Protein AF-W4GN41-F1 (afdb_monomer)

Organism: Aphanomyces astaci (NCBI:txid112090)

Solvent-accessible surface area (backbone atoms only — not comparable to full-atom values): 7242 Å² total; per-residue (Å²): 138,85,90,77,94,86,84,90,82,81,86,87,82,82,74,88,74,72,79,76,67,73,68,58,66,61,54,50,51,52,50,52,52,52,52,52,51,43,51,53,50,32,53,50,26,53,51,47,25,53,50,30,49,51,50,40,55,54,49,52,55,51,40,78,74,45,94,57,71,70,45,47,58,52,50,48,56,37,47,53,51,23,53,48,28,36,52,53,24,41,54,43,25,52,73,75,32,71,77,54,21,56,60,40,48,58,52,42,51,53,51,51,53,52,49,52,52,53,55,50,56,46,59,76,72,104

Foldseek 3Di:
DDDDDDDPPPPPPPDPPPPPDPPVVVVVVVLVVVLVVLVVQLVVLVVQLVVLLVVLVVLLVVLVVDQDPVSLVVSVVSLVSNLVSLVSNLVSLVVNHDVSNVVSVVVSVVSVVVSVVSNVSSVVSD

Sequence (126 aa):
MAHSHDDMSKLHESKAAILAAPDTSSAQAQLAQHDDEIKARAKAYFALSQQHASEAEAKLKECASHEGGKCVDNMRGVLDKWARSVNDFEMIANEYGASFHDQVSGYAKQQRESIAEMTRLIKEHK

Secondary structure (DSSP, 8-state):
------SSSSSS-S---------HHHHHHHHHHHHHHHHHHHHHHHHHHHHHHHHHHHHHHHHHHS-STHHHHHHHHHHHHHHHHHHHHHHHHHHH-HHHHHHHHHHHHHHHHHHHHHHHHHHHT-

Radius of gyration: 30.57 Å; Cα contacts (8 Å, |Δi|>4): 73; chains: 1; bounding box: 70×16×99 Å

pLDDT: mean 75.03, std 17.81, range [35.69, 94.25]

Mean predicted aligned error: 13.05 Å

Nearest PDB structures (foldseek):
  3eab-assembly3_C  TM=6.439E-01  e=9.565E-01  Homo sapiens
  1szi-assembly1_A  TM=4.913E-01  e=5.404E+00  Mus musculus

Structure (mmCIF, N/CA/C/O backbone):
data_AF-W4GN41-F1
#
_entry.id   AF-W4GN41-F1
#
loop_
_atom_site.group_PDB
_atom_site.id
_atom_site.type_symbol
_atom_site.label_atom_id
_atom_site.label_alt_id
_atom_site.label_comp_id
_atom_site.label_asym_id
_atom_site.label_entity_id
_atom_site.label_seq_id
_atom_site.pdbx_PDB_ins_code
_atom_site.Cartn_x
_atom_site.Cartn_y
_atom_site.Cartn_z
_atom_site.occupancy
_atom_site.B_iso_or_equiv
_atom_site.auth_seq_id
_atom_site.auth_comp_id
_atom_site.auth_asym_id
_atom_site.auth_atom_id
_atom_site.pdbx_PDB_model_num
ATOM 1 N N . MET A 1 1 ? -50.061 6.449 78.370 1.00 38.97 1 MET A N 1
ATOM 2 C CA . MET A 1 1 ? -48.722 6.758 78.915 1.00 38.97 1 MET A CA 1
ATOM 3 C C . MET A 1 1 ? -47.698 6.345 77.873 1.00 38.97 1 MET A C 1
ATOM 5 O O . MET A 1 1 ? -47.914 5.343 77.208 1.00 38.97 1 MET A O 1
ATOM 9 N N . ALA A 1 2 ? -46.707 7.203 77.658 1.00 38.44 2 ALA A N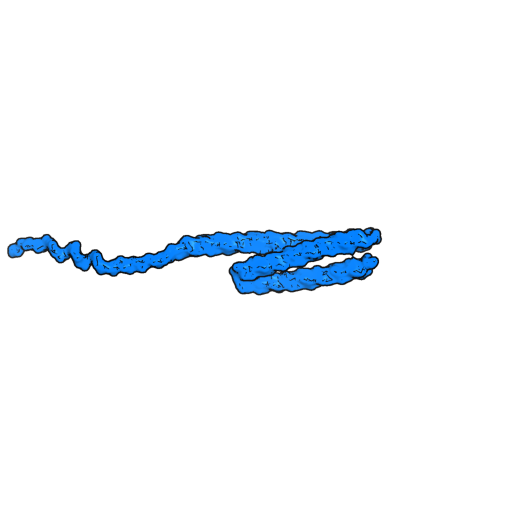 1
ATOM 10 C CA . ALA A 1 2 ? -45.754 7.197 76.554 1.00 38.44 2 ALA A CA 1
ATOM 11 C C . ALA A 1 2 ? -44.488 6.358 76.831 1.00 38.44 2 ALA A C 1
ATOM 13 O O . ALA A 1 2 ? -44.237 6.014 77.984 1.00 38.44 2 ALA A O 1
ATOM 14 N N . HIS A 1 3 ? -43.688 6.195 75.760 1.00 35.69 3 HIS A N 1
ATOM 15 C CA . HIS A 1 3 ? -42.277 5.752 75.661 1.00 35.69 3 HIS A CA 1
ATOM 16 C C . HIS A 1 3 ? -42.030 4.232 75.665 1.00 35.69 3 HIS A C 1
ATOM 18 O O . HIS A 1 3 ? -42.645 3.517 76.442 1.00 35.69 3 HIS A O 1
ATOM 24 N N . SER A 1 4 ? -41.190 3.633 74.808 1.00 40.62 4 SER A N 1
ATOM 25 C CA . SER A 1 4 ? -40.105 4.080 73.899 1.00 40.62 4 SER A CA 1
ATOM 26 C C . SER A 1 4 ? -39.993 3.038 72.759 1.00 40.62 4 SER A C 1
ATOM 28 O O . SER A 1 4 ? -40.197 1.860 73.025 1.00 40.62 4 SER A O 1
ATOM 30 N N . HIS A 1 5 ? -39.855 3.353 71.462 1.00 49.94 5 HIS A N 1
ATOM 31 C CA . HIS A 1 5 ? -38.658 3.871 70.767 1.00 49.94 5 HIS A CA 1
ATOM 32 C C . HIS A 1 5 ? -37.351 3.184 71.197 1.00 49.94 5 HIS A C 1
ATOM 34 O O . HIS A 1 5 ? -36.626 3.815 71.943 1.00 49.94 5 HIS A O 1
ATOM 40 N N . ASP A 1 6 ? -37.056 1.941 70.766 1.00 47.53 6 ASP A N 1
ATOM 41 C CA . ASP A 1 6 ? -35.648 1.465 70.655 1.00 47.53 6 ASP A CA 1
ATOM 42 C C . ASP A 1 6 ? -35.384 0.093 69.974 1.00 47.53 6 ASP A C 1
ATOM 44 O O . ASP A 1 6 ? -34.351 -0.518 70.211 1.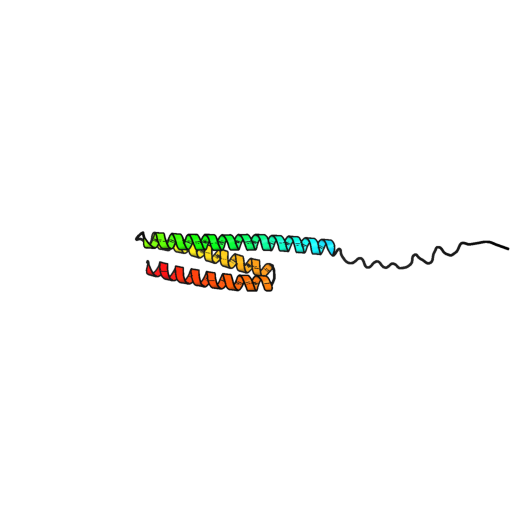00 47.53 6 ASP A O 1
ATOM 48 N N . ASP A 1 7 ? -36.238 -0.418 69.075 1.00 44.31 7 ASP A N 1
ATOM 49 C CA . ASP A 1 7 ? -35.904 -1.675 68.350 1.00 44.31 7 ASP A CA 1
ATOM 50 C C . ASP A 1 7 ? -36.172 -1.619 66.834 1.00 44.31 7 ASP A C 1
ATOM 52 O O . ASP A 1 7 ? -36.425 -2.613 66.161 1.00 44.31 7 ASP A O 1
ATOM 56 N N . MET A 1 8 ? -36.086 -0.410 66.271 1.00 41.78 8 MET A N 1
ATOM 57 C CA . MET A 1 8 ? -36.155 -0.126 64.828 1.00 41.78 8 MET A CA 1
ATOM 58 C C . MET A 1 8 ? -34.774 0.237 64.255 1.00 41.78 8 MET A C 1
ATOM 60 O O . MET A 1 8 ? -34.668 1.131 63.423 1.00 41.78 8 MET A O 1
ATOM 64 N N . SER A 1 9 ? -33.696 -0.418 64.711 1.00 49.47 9 SER A N 1
ATOM 65 C CA . SER A 1 9 ? -32.333 -0.064 64.260 1.00 49.47 9 SER A CA 1
ATOM 66 C C . SER A 1 9 ? -31.380 -1.231 63.975 1.00 49.47 9 SER A C 1
ATOM 68 O O . SER A 1 9 ? -30.193 -1.006 63.770 1.00 49.47 9 SER A O 1
ATOM 70 N N . LYS A 1 10 ? -31.852 -2.486 63.918 1.00 45.19 10 LYS A N 1
ATOM 71 C CA . LYS A 1 10 ? -30.977 -3.636 63.578 1.00 45.19 10 LYS A CA 1
ATOM 72 C C . LYS A 1 10 ? -31.479 -4.547 62.459 1.00 45.19 10 LYS A C 1
ATOM 74 O O . LYS A 1 10 ? -30.874 -5.581 62.198 1.00 45.19 10 LYS A O 1
ATOM 79 N N . LEU A 1 11 ? -32.534 -4.150 61.747 1.00 40.62 11 LEU A N 1
ATOM 80 C CA . LEU A 1 11 ? -33.107 -4.949 60.657 1.00 40.62 11 LEU A CA 1
ATOM 81 C C . LEU A 1 11 ? -33.061 -4.255 59.286 1.00 40.62 11 LEU A C 1
ATOM 83 O O . LEU A 1 11 ? -33.870 -4.554 58.415 1.00 40.62 11 LEU A O 1
ATOM 87 N N . HIS A 1 12 ? -32.118 -3.330 59.087 1.00 37.44 12 HIS A N 1
ATOM 88 C CA . HIS A 1 12 ? -31.886 -2.671 57.792 1.00 37.44 12 HIS A CA 1
ATOM 89 C C . HIS A 1 12 ? -30.437 -2.792 57.298 1.00 37.44 12 HIS A C 1
ATOM 91 O O . HIS A 1 12 ? -30.014 -2.065 56.406 1.00 37.44 12 HIS A O 1
ATOM 97 N N . GLU A 1 13 ? -29.679 -3.736 57.859 1.00 42.66 13 GLU A N 1
ATOM 98 C CA . GLU A 1 13 ? -28.269 -3.963 57.514 1.00 42.66 13 GLU A CA 1
ATOM 99 C C . GLU A 1 13 ? -28.001 -5.399 57.050 1.00 42.66 13 GLU A C 1
ATOM 101 O O . GLU A 1 13 ? -26.913 -5.947 57.190 1.00 42.66 13 GLU A O 1
ATOM 106 N N . SER A 1 14 ? -29.012 -6.048 56.475 1.00 40.47 14 SER A N 1
ATOM 107 C CA . SER A 1 14 ? -28.826 -7.330 55.808 1.00 40.47 14 SER A CA 1
ATOM 108 C C . SER A 1 14 ? -29.192 -7.214 54.342 1.00 40.47 14 SER A C 1
ATOM 110 O O . SER A 1 14 ? -30.355 -7.261 53.951 1.00 40.47 14 SER A O 1
ATOM 112 N N . LYS A 1 15 ? -28.121 -7.184 53.545 1.00 44.38 15 LYS A N 1
ATOM 113 C CA . LYS A 1 15 ? -28.080 -7.609 52.145 1.00 44.38 15 LYS A CA 1
ATOM 114 C C . LYS A 1 15 ? -28.458 -6.562 51.093 1.00 44.38 15 LYS A C 1
ATOM 116 O O . LYS A 1 15 ? -29.094 -6.875 50.093 1.00 44.38 15 LYS A O 1
ATOM 121 N N . ALA A 1 16 ? -27.859 -5.377 51.203 1.00 39.88 16 ALA A N 1
ATOM 122 C CA . ALA A 1 16 ? -27.288 -4.749 50.013 1.00 39.88 16 ALA A CA 1
ATOM 123 C C . ALA A 1 16 ? -26.109 -5.620 49.536 1.00 39.88 16 ALA A C 1
ATOM 125 O O . ALA A 1 16 ? -24.946 -5.350 49.824 1.00 39.88 16 ALA A O 1
ATOM 126 N N . ALA A 1 17 ? -26.415 -6.725 48.851 1.00 39.25 17 ALA A N 1
ATOM 127 C CA . ALA A 1 17 ? -25.443 -7.391 48.001 1.00 39.25 17 ALA A CA 1
ATOM 128 C C . ALA A 1 17 ? -25.215 -6.461 46.808 1.00 39.25 17 ALA A C 1
ATOM 130 O O . ALA A 1 17 ? -25.869 -6.566 45.772 1.00 39.25 17 ALA A O 1
ATOM 131 N N . ILE A 1 18 ? -24.327 -5.490 47.012 1.00 41.81 18 ILE A N 1
ATOM 132 C CA . ILE A 1 18 ? -23.680 -4.754 45.941 1.00 41.81 18 ILE A CA 1
ATOM 133 C C . ILE A 1 18 ? -22.990 -5.825 45.098 1.00 41.81 18 ILE A C 1
ATOM 135 O O . ILE A 1 18 ? -21.965 -6.384 45.485 1.00 41.81 18 ILE A O 1
ATOM 139 N N . LEU A 1 19 ? -23.611 -6.160 43.968 1.00 37.34 19 LEU A N 1
ATOM 140 C CA . LEU A 1 19 ? -22.926 -6.715 42.815 1.00 37.34 19 LEU A CA 1
ATOM 141 C C . LEU A 1 19 ? -21.808 -5.726 42.486 1.00 37.34 19 LEU A C 1
ATOM 143 O O . LEU A 1 19 ? -22.034 -4.720 41.819 1.00 37.34 19 LEU A O 1
ATOM 147 N N . ALA A 1 20 ? -20.612 -5.983 43.008 1.00 46.78 20 ALA A N 1
ATOM 148 C CA . ALA A 1 20 ? -19.398 -5.408 42.474 1.00 46.78 20 ALA A CA 1
ATOM 149 C C . ALA A 1 20 ? -19.251 -5.985 41.063 1.00 46.78 20 ALA A C 1
ATOM 151 O O . ALA A 1 20 ? -18.670 -7.052 40.863 1.00 46.78 20 ALA A O 1
ATOM 152 N N . ALA A 1 21 ? -19.877 -5.321 40.090 1.00 49.22 21 ALA A N 1
ATOM 153 C CA . ALA A 1 21 ? -19.492 -5.477 38.703 1.00 49.22 21 ALA A CA 1
ATOM 154 C C . ALA A 1 21 ? -17.975 -5.222 38.647 1.00 49.22 21 ALA A C 1
ATOM 156 O O . ALA A 1 21 ? -17.520 -4.234 39.235 1.00 49.22 21 ALA A O 1
ATOM 157 N N . PRO A 1 22 ? -17.178 -6.107 38.024 1.00 50.16 22 PRO A N 1
ATOM 158 C CA . PRO A 1 22 ? -15.771 -5.814 37.799 1.00 50.16 22 PRO A CA 1
ATOM 159 C C . PRO A 1 22 ? -15.684 -4.480 37.059 1.00 50.16 22 PRO A C 1
ATOM 161 O O . PRO A 1 22 ? -16.505 -4.221 36.187 1.00 50.16 22 PRO A O 1
ATOM 164 N N . ASP A 1 23 ? -14.733 -3.645 37.467 1.00 53.78 23 ASP A N 1
ATOM 165 C CA . ASP A 1 23 ? -14.527 -2.247 37.080 1.00 53.78 23 ASP A CA 1
ATOM 166 C C . ASP A 1 23 ? -14.590 -2.024 35.550 1.00 53.78 23 ASP A C 1
ATOM 168 O O . ASP A 1 23 ? -13.577 -1.979 34.846 1.00 53.78 23 ASP A O 1
ATOM 172 N N . THR A 1 24 ? -15.806 -1.924 35.000 1.00 55.84 24 THR A N 1
ATOM 173 C CA . THR A 1 24 ? -16.057 -1.827 33.554 1.00 55.84 24 THR A CA 1
ATOM 174 C C . THR A 1 24 ? -15.452 -0.548 32.980 1.00 55.84 24 THR A C 1
ATOM 176 O O . THR A 1 24 ? -15.115 -0.499 31.801 1.00 55.84 24 THR A O 1
ATOM 179 N N . SER A 1 25 ? -15.273 0.469 33.828 1.00 58.78 25 SER A N 1
ATOM 180 C CA . SER A 1 25 ? -14.683 1.763 33.489 1.00 58.78 25 SER A CA 1
ATOM 181 C C . SER A 1 25 ? -13.204 1.631 33.104 1.00 58.78 25 SER A C 1
ATOM 183 O O . SER A 1 25 ? -12.772 2.173 32.087 1.00 58.78 25 SER A O 1
ATOM 185 N N . SER A 1 26 ? -12.435 0.829 33.850 1.00 60.62 26 SER A N 1
ATOM 186 C CA . SER A 1 26 ? -11.023 0.559 33.543 1.00 60.62 26 SER A CA 1
ATOM 187 C C . SER A 1 26 ? -10.855 -0.268 32.261 1.00 60.62 26 SER A C 1
ATOM 189 O O . SER A 1 26 ? -9.987 0.027 31.440 1.00 60.62 26 SER A O 1
ATOM 191 N N . ALA A 1 27 ? -11.732 -1.252 32.031 1.00 61.84 27 ALA A N 1
ATOM 192 C CA . ALA A 1 27 ? -11.716 -2.056 30.807 1.00 61.84 27 ALA A CA 1
ATOM 193 C C . ALA A 1 27 ? -12.099 -1.236 29.559 1.00 61.84 27 ALA A C 1
ATOM 195 O O . ALA A 1 27 ? -11.462 -1.367 28.517 1.00 61.84 27 ALA A O 1
ATOM 196 N N . GLN A 1 28 ? -13.095 -0.350 29.666 1.00 59.97 28 GLN A N 1
ATOM 197 C CA . GLN A 1 28 ? -13.484 0.558 28.580 1.00 59.97 28 GLN A CA 1
ATOM 198 C C . GLN A 1 28 ? -12.382 1.574 28.250 1.00 59.97 28 GLN A C 1
ATOM 200 O O . GLN A 1 28 ? -12.140 1.842 27.075 1.00 59.97 28 GLN A O 1
ATOM 205 N N . ALA A 1 29 ? -11.680 2.099 29.260 1.00 66.19 29 ALA A N 1
ATOM 206 C CA . ALA A 1 29 ? -10.557 3.012 29.053 1.00 66.19 29 ALA A CA 1
ATOM 207 C C . ALA A 1 29 ? -9.362 2.326 28.363 1.00 66.19 29 ALA A C 1
ATOM 209 O O . ALA A 1 29 ? -8.764 2.907 27.459 1.00 66.19 29 ALA A O 1
ATOM 210 N N . GLN A 1 30 ? -9.047 1.082 28.741 1.00 61.03 30 GLN A N 1
ATOM 211 C CA . GLN A 1 30 ? -7.986 0.292 28.104 1.00 61.03 30 GLN A CA 1
ATOM 212 C C . GLN A 1 30 ? -8.330 -0.072 26.654 1.00 61.03 30 GLN A C 1
ATOM 214 O O . GLN A 1 30 ? -7.474 0.037 25.780 1.00 61.03 30 GLN A O 1
ATOM 219 N N . LEU A 1 31 ? -9.587 -0.441 26.383 1.00 60.97 31 LEU A N 1
ATOM 220 C CA . LEU A 1 31 ? -10.072 -0.693 25.022 1.00 60.97 31 LEU A CA 1
ATOM 221 C C . LEU A 1 31 ? -9.990 0.570 24.152 1.00 60.97 31 LEU A C 1
ATOM 223 O O . LEU A 1 31 ? -9.509 0.500 23.028 1.00 60.97 31 LEU A O 1
ATOM 227 N N . ALA A 1 32 ? -10.386 1.731 24.681 1.00 63.78 32 ALA A N 1
ATOM 228 C CA . ALA A 1 32 ? -10.306 2.997 23.952 1.00 63.78 32 ALA A CA 1
ATOM 229 C C . ALA A 1 32 ? -8.856 3.408 23.627 1.00 63.78 32 ALA A C 1
ATOM 231 O O . ALA A 1 32 ? -8.582 3.846 22.513 1.00 63.78 32 ALA A O 1
ATOM 232 N N . GLN A 1 33 ? -7.919 3.227 24.567 1.00 69.62 33 GLN A N 1
ATOM 233 C CA . GLN A 1 33 ? -6.495 3.493 24.319 1.00 69.62 33 GLN A CA 1
ATOM 234 C C . GLN A 1 33 ? -5.907 2.551 23.263 1.00 69.62 33 GLN A C 1
ATOM 236 O O . GLN A 1 33 ? -5.201 3.001 22.362 1.00 69.62 33 GLN A O 1
ATOM 241 N N . HIS A 1 34 ? -6.235 1.262 23.341 1.00 70.38 34 HIS A N 1
ATOM 242 C CA . HIS A 1 34 ? -5.797 0.264 22.368 1.00 70.38 34 HIS A CA 1
ATOM 243 C C . HIS A 1 34 ? -6.338 0.560 20.957 1.00 70.38 34 HIS A C 1
ATOM 245 O O . HIS A 1 34 ? -5.603 0.497 19.970 1.00 70.38 34 HIS A O 1
ATOM 251 N N . ASP A 1 35 ? -7.602 0.975 20.861 1.00 76.25 35 ASP A N 1
ATOM 252 C CA . ASP A 1 35 ? -8.225 1.421 19.614 1.00 76.25 35 ASP A CA 1
ATOM 253 C C . ASP A 1 35 ? -7.507 2.631 18.997 1.00 76.25 35 ASP A C 1
ATOM 255 O O . ASP A 1 35 ? -7.314 2.689 17.779 1.00 76.25 35 ASP A O 1
ATOM 259 N N . ASP A 1 36 ? -7.111 3.608 19.815 1.00 83.00 36 ASP A N 1
ATOM 260 C CA . ASP A 1 36 ? -6.408 4.806 19.348 1.00 83.00 36 ASP A CA 1
ATOM 261 C C . ASP A 1 36 ? -4.975 4.500 18.886 1.00 83.00 36 ASP A C 1
ATOM 263 O O . ASP A 1 36 ? -4.522 5.046 17.872 1.00 83.00 36 ASP A O 1
ATOM 267 N N . GLU A 1 37 ? -4.280 3.578 19.556 1.00 84.00 37 GLU A N 1
ATOM 268 C CA . GLU A 1 37 ? -2.967 3.089 19.125 1.00 84.00 37 GLU A CA 1
ATOM 269 C C . GLU A 1 37 ? -3.041 2.364 17.775 1.00 84.00 37 GLU A C 1
ATOM 271 O O . GLU A 1 37 ? -2.252 2.660 16.869 1.00 84.00 37 GLU A O 1
ATOM 276 N N . ILE A 1 38 ? -4.020 1.469 17.594 1.00 81.81 38 ILE A N 1
ATOM 277 C CA . ILE A 1 38 ? -4.228 0.764 16.321 1.00 81.81 38 ILE A CA 1
ATOM 278 C C . ILE A 1 38 ? -4.531 1.760 15.196 1.00 81.81 38 ILE A C 1
ATOM 280 O O . ILE A 1 38 ? -3.912 1.690 14.130 1.00 81.81 38 ILE A O 1
ATOM 284 N N . LYS A 1 39 ? -5.409 2.745 15.429 1.00 81.81 39 LYS A N 1
ATOM 285 C CA . LYS A 1 39 ? -5.709 3.802 14.444 1.00 81.81 39 LYS A CA 1
ATOM 286 C C . LYS A 1 39 ? -4.470 4.613 14.069 1.00 81.81 39 LYS A C 1
ATOM 288 O O . LYS A 1 39 ? -4.262 4.905 12.888 1.00 81.81 39 LYS A O 1
ATOM 293 N N . ALA A 1 40 ? -3.644 4.982 15.049 1.00 87.81 40 ALA A N 1
ATOM 294 C CA . ALA A 1 40 ? -2.418 5.734 14.804 1.00 87.81 40 ALA A CA 1
ATOM 295 C C . ALA A 1 40 ? -1.432 4.935 13.937 1.00 87.81 40 ALA A C 1
ATOM 297 O O . ALA A 1 40 ? -0.884 5.474 12.969 1.00 87.81 40 ALA A O 1
ATOM 298 N N . ARG A 1 41 ? -1.263 3.637 14.224 1.00 85.31 41 ARG A N 1
ATOM 299 C CA . ARG A 1 41 ? -0.417 2.733 13.426 1.00 85.31 41 ARG A CA 1
ATOM 300 C C . ARG A 1 41 ? -0.974 2.533 12.020 1.00 85.31 41 ARG A C 1
ATOM 302 O O . ARG A 1 41 ? -0.225 2.670 11.056 1.00 85.31 41 ARG A O 1
ATOM 309 N N . ALA A 1 42 ? -2.278 2.299 11.886 1.00 81.62 42 ALA A N 1
ATOM 310 C CA . ALA A 1 42 ? -2.945 2.161 10.594 1.00 81.62 42 ALA A CA 1
ATOM 311 C C . ALA A 1 42 ? -2.735 3.412 9.720 1.00 81.62 42 ALA A C 1
ATOM 313 O O . ALA A 1 42 ? -2.348 3.309 8.555 1.00 81.62 42 ALA A O 1
ATOM 314 N N . LYS A 1 43 ? -2.883 4.612 10.301 1.00 86.81 43 LYS A N 1
ATOM 315 C CA . LYS A 1 43 ? -2.615 5.882 9.610 1.00 86.81 43 LYS A CA 1
ATOM 316 C C . LYS A 1 43 ? -1.152 6.019 9.177 1.00 86.81 43 LYS A C 1
ATOM 318 O O . LYS A 1 43 ? -0.890 6.512 8.080 1.00 86.81 43 LYS A O 1
ATOM 323 N N . ALA A 1 44 ? -0.206 5.593 10.015 1.00 89.44 44 ALA A N 1
ATOM 324 C CA . ALA A 1 44 ? 1.215 5.624 9.681 1.00 89.44 44 ALA A CA 1
ATOM 325 C C . ALA A 1 44 ? 1.542 4.695 8.500 1.00 89.44 44 ALA A C 1
ATOM 327 O O . ALA A 1 44 ? 2.211 5.123 7.560 1.00 89.44 44 ALA A O 1
ATOM 328 N N . TYR A 1 45 ? 1.019 3.465 8.498 1.00 85.44 45 TYR A N 1
ATOM 329 C CA . TYR A 1 45 ? 1.232 2.524 7.394 1.00 85.44 45 TYR A CA 1
ATOM 330 C C . TYR A 1 45 ? 0.562 2.972 6.092 1.00 85.44 45 TYR A C 1
ATOM 332 O O . TYR A 1 45 ? 1.167 2.839 5.030 1.00 85.44 45 TYR A O 1
ATOM 340 N N . PHE A 1 46 ? -0.618 3.592 6.169 1.00 84.81 46 PHE A N 1
ATOM 341 C CA . PHE A 1 46 ? -1.267 4.217 5.013 1.00 84.81 46 PHE A CA 1
ATOM 342 C C . PHE A 1 46 ? -0.460 5.391 4.426 1.00 84.81 46 PHE A C 1
ATOM 344 O O . PHE A 1 46 ? -0.419 5.598 3.212 1.00 84.81 46 PHE A O 1
ATOM 351 N N . ALA A 1 47 ? 0.193 6.191 5.271 1.00 89.75 47 ALA A N 1
ATOM 352 C CA . ALA A 1 47 ? 1.089 7.243 4.795 1.00 89.75 47 ALA A CA 1
ATOM 353 C C . ALA A 1 47 ? 2.351 6.649 4.146 1.00 89.75 47 ALA A C 1
ATOM 355 O O . ALA A 1 47 ? 2.750 7.090 3.066 1.00 89.75 47 ALA A O 1
ATOM 356 N N . LEU A 1 48 ? 2.938 5.610 4.755 1.00 88.69 48 LEU A N 1
ATOM 357 C CA . LEU A 1 48 ? 4.091 4.902 4.194 1.00 88.69 48 LEU A CA 1
ATOM 358 C C . LEU A 1 48 ? 3.777 4.259 2.838 1.00 88.69 48 LEU A C 1
ATOM 360 O O . LEU A 1 48 ? 4.594 4.350 1.924 1.00 88.69 48 LEU A O 1
ATOM 364 N N . SER A 1 49 ? 2.612 3.623 2.682 1.00 84.25 49 SER A N 1
ATOM 365 C CA . SER A 1 49 ? 2.235 2.997 1.411 1.00 84.25 49 SER A CA 1
ATOM 366 C C . SER A 1 49 ? 2.123 4.030 0.290 1.00 84.25 49 SER A C 1
ATOM 368 O O . SER A 1 49 ? 2.641 3.795 -0.798 1.00 8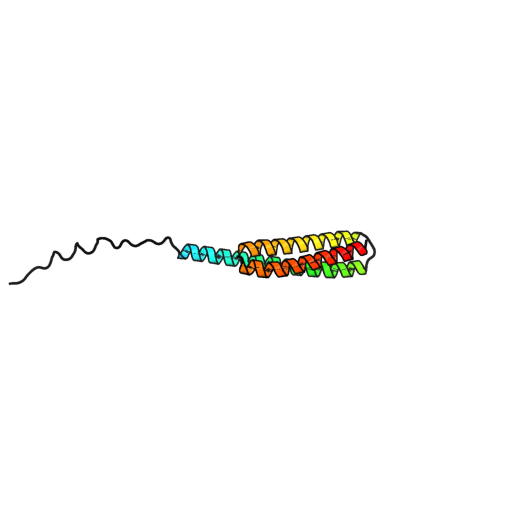4.25 49 SER A O 1
ATOM 370 N N . GLN A 1 50 ? 1.537 5.202 0.556 1.00 88.56 50 GLN A N 1
ATOM 371 C CA . GLN A 1 50 ? 1.478 6.299 -0.418 1.00 88.56 50 GLN A CA 1
ATOM 372 C C . GLN A 1 50 ? 2.857 6.878 -0.747 1.00 88.56 50 GLN A C 1
ATOM 374 O O . GLN A 1 50 ? 3.136 7.192 -1.908 1.00 88.56 50 GLN A O 1
ATOM 379 N N . GLN A 1 51 ? 3.729 7.007 0.255 1.00 92.44 51 GLN A N 1
ATOM 380 C CA . GLN A 1 51 ? 5.100 7.462 0.046 1.00 92.44 51 GLN A CA 1
ATOM 381 C C . GLN A 1 51 ? 5.865 6.495 -0.865 1.00 92.44 51 GLN A C 1
ATOM 383 O O . GLN A 1 51 ? 6.465 6.934 -1.845 1.00 92.44 51 GLN A O 1
ATOM 388 N N . HIS A 1 52 ? 5.812 5.191 -0.581 1.00 89.69 52 HIS A N 1
ATOM 389 C CA . HIS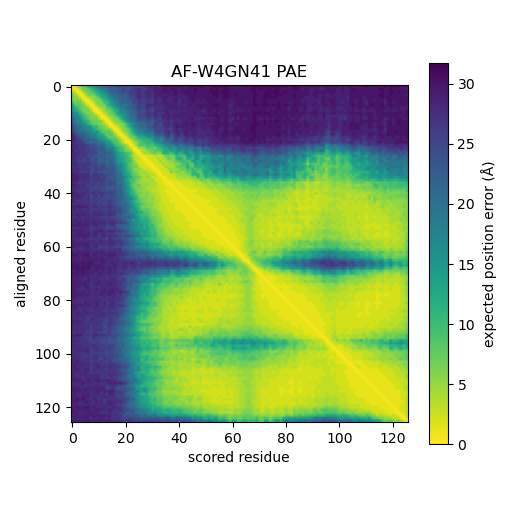 A 1 52 ? 6.486 4.184 -1.399 1.00 89.69 52 HIS A CA 1
ATOM 390 C C . HIS A 1 52 ? 5.880 4.068 -2.805 1.00 89.69 52 HIS A C 1
ATOM 392 O O . HIS A 1 52 ? 6.630 3.887 -3.762 1.00 89.69 52 HIS A O 1
ATOM 398 N N . ALA A 1 53 ? 4.561 4.240 -2.957 1.00 86.44 53 ALA A N 1
ATOM 399 C CA . ALA A 1 53 ? 3.917 4.327 -4.269 1.00 86.44 53 ALA A CA 1
ATOM 400 C C . ALA A 1 53 ? 4.478 5.500 -5.092 1.00 86.44 53 ALA A C 1
ATOM 402 O O . ALA A 1 53 ? 4.898 5.325 -6.234 1.00 86.44 53 ALA A O 1
ATOM 403 N N . SER A 1 54 ? 4.562 6.682 -4.475 1.00 89.69 54 SER A N 1
ATOM 404 C CA . SER A 1 54 ? 5.091 7.893 -5.117 1.00 89.69 54 SER A CA 1
ATOM 405 C C . SER A 1 54 ? 6.574 7.748 -5.479 1.00 89.69 54 SER A C 1
ATOM 407 O O . SER A 1 54 ? 7.008 8.183 -6.546 1.00 89.69 54 SER A O 1
ATOM 409 N N . GLU A 1 55 ? 7.363 7.114 -4.604 1.00 89.81 55 GLU A N 1
ATOM 410 C CA . GLU A 1 55 ? 8.770 6.799 -4.868 1.00 89.81 55 GLU A CA 1
ATOM 411 C C . GLU A 1 55 ? 8.910 5.838 -6.056 1.00 89.81 55 GLU A C 1
ATOM 413 O O . GLU A 1 55 ? 9.748 6.071 -6.927 1.00 89.81 55 GLU A O 1
ATOM 418 N N . ALA A 1 56 ? 8.067 4.803 -6.135 1.00 86.69 56 ALA A N 1
ATOM 419 C CA . ALA A 1 56 ? 8.075 3.844 -7.237 1.00 86.69 56 ALA A CA 1
ATOM 420 C C . ALA A 1 56 ? 7.741 4.517 -8.580 1.00 86.69 56 ALA A C 1
ATOM 422 O O . ALA A 1 56 ? 8.434 4.291 -9.572 1.00 86.69 56 ALA A O 1
ATOM 423 N N . GLU A 1 57 ? 6.746 5.407 -8.609 1.00 86.31 57 GLU A N 1
ATOM 424 C CA . GLU A 1 57 ? 6.394 6.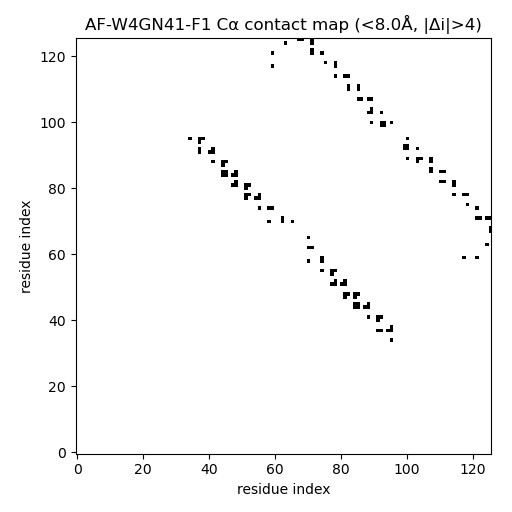172 -9.812 1.00 86.31 57 GLU A CA 1
ATOM 425 C C . GLU A 1 57 ? 7.514 7.121 -10.261 1.00 86.31 57 GLU A C 1
ATOM 427 O O . GLU A 1 57 ? 7.812 7.222 -11.455 1.00 86.31 57 GLU A O 1
ATOM 432 N N . ALA A 1 58 ? 8.152 7.822 -9.319 1.00 87.06 58 ALA A N 1
ATOM 433 C CA . ALA A 1 58 ? 9.277 8.704 -9.620 1.00 87.06 58 ALA A CA 1
ATOM 434 C C . ALA A 1 58 ? 10.463 7.912 -10.189 1.00 87.06 58 ALA A C 1
ATOM 436 O O . ALA A 1 58 ? 11.024 8.279 -11.225 1.00 87.06 58 ALA A O 1
ATOM 437 N N . LYS A 1 59 ? 10.791 6.780 -9.559 1.00 82.75 59 LYS A N 1
ATOM 438 C CA . LYS A 1 59 ? 11.886 5.902 -9.976 1.00 82.75 59 LYS A CA 1
ATOM 439 C C . LYS A 1 59 ? 11.616 5.258 -11.334 1.00 82.75 59 LYS A C 1
ATOM 441 O O . LYS A 1 59 ? 12.540 5.171 -12.137 1.00 82.75 59 LYS A O 1
ATOM 446 N N . LEU A 1 60 ? 10.369 4.894 -11.646 1.00 81.81 60 LEU A N 1
ATOM 447 C CA . LEU A 1 60 ? 9.992 4.393 -12.972 1.00 81.81 60 LEU A CA 1
ATOM 448 C C . LEU A 1 60 ? 10.263 5.435 -14.074 1.00 81.81 60 LEU A C 1
ATOM 450 O O . LEU A 1 60 ? 10.776 5.091 -15.138 1.00 81.81 60 LEU A O 1
ATOM 454 N N . LYS A 1 61 ? 9.986 6.719 -13.814 1.00 80.81 61 LYS A N 1
ATOM 455 C CA . LYS A 1 61 ? 10.297 7.811 -14.757 1.00 80.81 61 LYS A CA 1
ATOM 456 C C . LYS A 1 61 ? 11.804 8.021 -14.925 1.00 80.81 61 LYS A C 1
ATOM 458 O O . LYS A 1 61 ? 12.275 8.227 -16.044 1.00 80.81 61 LYS A O 1
ATOM 463 N N . GLU A 1 62 ? 12.567 7.944 -13.834 1.00 78.38 62 GLU A N 1
ATOM 464 C CA . GLU A 1 62 ? 14.035 8.015 -13.883 1.00 78.38 62 GLU A CA 1
ATOM 465 C C . GLU A 1 62 ? 14.630 6.843 -14.676 1.00 78.38 62 GLU A C 1
ATOM 467 O O . GLU A 1 62 ? 15.559 7.040 -15.459 1.00 78.38 62 GLU A O 1
ATOM 472 N N . CYS A 1 63 ? 14.056 5.650 -14.507 1.00 73.50 63 CYS A N 1
ATOM 473 C CA . CYS A 1 63 ? 14.378 4.427 -15.236 1.00 73.50 63 CYS A CA 1
ATOM 474 C C . CYS A 1 63 ? 14.098 4.529 -16.738 1.00 73.50 63 CYS A C 1
ATOM 476 O O . CYS A 1 63 ? 14.927 4.115 -17.539 1.00 73.50 63 CYS A O 1
ATOM 478 N N . ALA A 1 64 ? 12.976 5.135 -17.133 1.00 69.88 64 ALA A N 1
ATOM 479 C CA . ALA A 1 64 ? 12.685 5.408 -18.540 1.00 69.88 64 ALA A CA 1
ATOM 480 C C . ALA A 1 64 ? 13.693 6.384 -19.183 1.00 69.88 64 ALA A C 1
ATO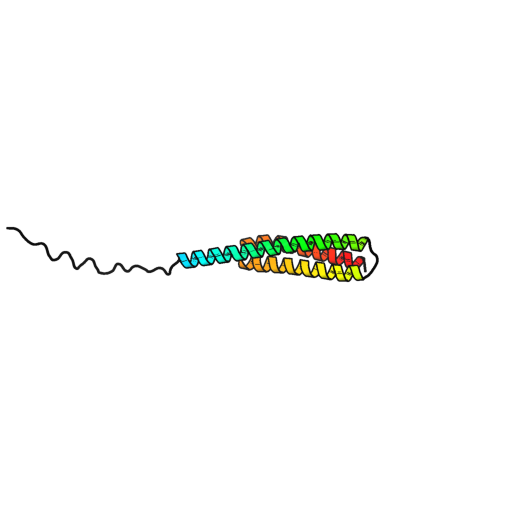M 482 O O . ALA A 1 64 ? 13.799 6.441 -20.405 1.00 69.88 64 ALA A O 1
ATOM 483 N N . SER A 1 65 ? 14.431 7.145 -18.365 1.00 69.00 65 SER A N 1
ATOM 484 C CA . SER A 1 65 ? 15.389 8.165 -18.811 1.00 69.00 65 SER A CA 1
ATOM 485 C C . SER A 1 65 ? 16.860 7.724 -18.731 1.00 69.00 65 SER A C 1
ATOM 487 O O . SER A 1 65 ? 17.722 8.427 -19.253 1.00 69.00 65 SER A O 1
ATOM 489 N N . HIS A 1 66 ? 17.173 6.593 -18.083 1.00 63.22 66 HIS A N 1
ATOM 490 C CA . HIS A 1 66 ? 18.540 6.084 -17.914 1.00 63.22 66 HIS A CA 1
ATOM 491 C C . HIS A 1 66 ? 18.633 4.612 -18.327 1.00 63.22 66 HIS A C 1
ATOM 493 O O . HIS A 1 66 ? 18.006 3.748 -17.721 1.00 63.22 66 HIS A O 1
ATOM 499 N N . GLU A 1 67 ? 19.479 4.304 -19.309 1.00 58.41 67 GLU A N 1
ATOM 500 C CA . GLU A 1 67 ? 19.760 2.921 -19.702 1.00 58.41 67 GLU A CA 1
ATOM 501 C C . GLU A 1 67 ? 20.633 2.217 -18.645 1.00 58.41 67 GLU A C 1
ATOM 503 O O . GLU A 1 67 ? 21.729 2.677 -18.313 1.00 58.41 67 GLU A O 1
ATOM 508 N N . GLY A 1 68 ? 20.173 1.077 -18.114 1.00 60.94 68 GLY A N 1
ATOM 509 C CA . GLY A 1 68 ? 21.035 0.142 -17.382 1.00 60.94 68 GLY A CA 1
ATOM 510 C C . GLY A 1 68 ? 20.383 -0.608 -16.214 1.00 60.94 68 GLY A C 1
ATOM 511 O O . GLY A 1 68 ? 19.600 -0.064 -15.438 1.00 60.94 68 GLY A O 1
ATOM 512 N N . GLY A 1 69 ? 20.799 -1.865 -16.015 1.00 65.12 69 GLY A N 1
ATOM 513 C CA . GLY A 1 69 ? 20.229 -2.806 -15.034 1.00 65.12 69 GLY A CA 1
ATOM 514 C C . GLY A 1 69 ? 20.215 -2.361 -13.560 1.00 65.12 69 GLY A C 1
ATOM 515 O O . GLY A 1 69 ? 19.441 -2.905 -12.777 1.00 65.12 69 GLY A O 1
ATOM 516 N N . LYS A 1 70 ? 20.981 -1.326 -13.175 1.00 74.38 70 LYS A N 1
ATOM 517 C CA . LYS A 1 70 ? 20.931 -0.737 -11.819 1.00 74.38 70 LYS A CA 1
ATOM 518 C C . LYS A 1 70 ? 19.569 -0.113 -11.492 1.00 74.38 70 LYS A C 1
ATOM 520 O O . LYS A 1 70 ? 19.172 -0.102 -10.328 1.00 74.38 70 LYS A O 1
ATOM 525 N N . CYS A 1 71 ? 18.855 0.387 -12.501 1.00 77.50 71 CYS A N 1
ATOM 526 C CA . CYS A 1 71 ? 17.502 0.911 -12.337 1.00 77.50 71 CYS A CA 1
ATOM 527 C C . CYS A 1 71 ? 16.531 -0.206 -11.901 1.00 77.50 71 CYS A C 1
ATOM 529 O O . CYS A 1 71 ? 15.770 -0.027 -10.951 1.00 77.50 71 CYS A O 1
ATOM 531 N N . VAL A 1 72 ? 16.604 -1.379 -12.542 1.00 79.25 72 VAL A N 1
ATOM 532 C CA . VAL A 1 72 ? 15.681 -2.501 -12.304 1.00 79.25 72 VAL A CA 1
ATOM 533 C C . VAL A 1 72 ? 15.836 -3.065 -10.890 1.00 79.25 72 VAL A C 1
ATOM 535 O O . VAL A 1 72 ? 14.838 -3.379 -10.239 1.00 79.25 72 VAL A O 1
ATOM 538 N N . ASP A 1 73 ? 17.067 -3.183 -10.388 1.00 82.81 73 ASP A N 1
ATOM 539 C CA . ASP A 1 73 ? 17.310 -3.661 -9.021 1.00 82.81 73 ASP A CA 1
ATOM 540 C C . ASP A 1 73 ? 16.849 -2.648 -7.964 1.00 82.81 73 ASP A C 1
ATOM 542 O O . ASP A 1 73 ? 16.254 -3.038 -6.958 1.00 82.81 73 ASP A O 1
ATOM 546 N N . ASN A 1 74 ? 17.043 -1.348 -8.212 1.00 82.94 74 ASN A N 1
ATOM 547 C CA . ASN A 1 74 ? 16.565 -0.308 -7.302 1.00 82.94 74 ASN A CA 1
ATOM 548 C C . ASN A 1 74 ? 15.029 -0.237 -7.277 1.00 82.94 74 ASN A C 1
ATOM 550 O O . ASN A 1 74 ? 14.431 -0.196 -6.202 1.00 82.94 74 ASN A O 1
ATOM 554 N N . MET A 1 75 ? 14.381 -0.310 -8.446 1.00 87.81 75 MET A N 1
ATOM 555 C CA . MET A 1 75 ? 12.921 -0.382 -8.553 1.00 87.81 75 MET A CA 1
ATOM 556 C C . MET A 1 75 ? 12.355 -1.585 -7.807 1.00 87.81 75 MET A C 1
ATOM 558 O O . MET A 1 75 ? 11.384 -1.441 -7.070 1.00 87.81 75 MET A O 1
ATOM 562 N N . ARG A 1 76 ? 12.986 -2.758 -7.932 1.00 88.25 76 ARG A N 1
ATOM 563 C CA . ARG A 1 76 ? 12.569 -3.951 -7.186 1.00 88.25 76 ARG A CA 1
ATOM 564 C C . ARG A 1 76 ? 12.569 -3.697 -5.679 1.00 88.25 76 ARG A C 1
ATOM 566 O O . ARG A 1 76 ? 11.580 -3.992 -5.022 1.00 88.25 76 ARG A O 1
ATOM 573 N N . GLY A 1 77 ? 13.623 -3.062 -5.161 1.00 89.81 77 GLY A N 1
ATOM 574 C CA . GLY A 1 77 ? 13.709 -2.700 -3.746 1.00 89.81 77 GLY A CA 1
ATOM 575 C C . GLY A 1 77 ? 12.605 -1.743 -3.280 1.00 89.81 77 GLY A C 1
ATOM 576 O O . GLY A 1 77 ? 12.084 -1.909 -2.178 1.00 89.81 77 GLY A O 1
ATOM 577 N N . VAL A 1 78 ? 12.222 -0.759 -4.100 1.00 90.00 78 VAL A N 1
ATOM 578 C CA . VAL A 1 78 ? 11.124 0.172 -3.773 1.00 90.00 78 VAL A CA 1
ATOM 579 C C . VAL A 1 78 ? 9.766 -0.535 -3.823 1.00 90.00 78 VAL A C 1
ATOM 581 O O . VAL A 1 78 ? 8.958 -0.373 -2.910 1.00 90.00 78 VAL A O 1
ATOM 584 N N . LEU A 1 79 ? 9.532 -1.382 -4.830 1.00 92.50 79 LEU A N 1
ATOM 585 C CA . LEU A 1 79 ? 8.299 -2.167 -4.954 1.00 92.50 79 LEU A CA 1
ATOM 586 C C . LEU A 1 79 ? 8.132 -3.165 -3.799 1.00 92.50 79 LEU A C 1
ATOM 588 O O . LEU A 1 79 ? 7.033 -3.297 -3.264 1.00 92.50 79 LEU A O 1
ATOM 592 N N . ASP A 1 80 ? 9.219 -3.800 -3.350 1.00 93.44 80 ASP A N 1
ATOM 593 C CA . ASP A 1 80 ? 9.209 -4.673 -2.170 1.00 93.44 80 ASP A CA 1
ATOM 594 C C . ASP A 1 80 ? 8.837 -3.905 -0.891 1.00 93.44 80 ASP A C 1
ATOM 596 O O . ASP A 1 80 ? 8.066 -4.402 -0.064 1.00 93.44 80 ASP A O 1
ATOM 600 N N . LYS A 1 81 ? 9.350 -2.679 -0.714 1.00 92.25 81 LYS A N 1
ATOM 601 C CA . LYS A 1 81 ? 8.977 -1.818 0.423 1.00 92.25 81 LYS A CA 1
ATOM 602 C C . LYS A 1 81 ? 7.508 -1.413 0.364 1.00 92.25 81 LYS A C 1
ATOM 604 O O . LYS A 1 81 ? 6.826 -1.482 1.385 1.00 92.25 81 LYS A O 1
ATOM 609 N N . TRP A 1 82 ? 7.015 -1.037 -0.815 1.00 93.25 82 TRP A N 1
ATOM 610 C CA . TRP A 1 82 ? 5.607 -0.697 -1.009 1.00 93.25 82 TRP A CA 1
ATOM 611 C C . TRP A 1 82 ? 4.699 -1.881 -0.667 1.00 93.25 82 TRP A C 1
ATOM 613 O O . TRP A 1 82 ? 3.772 -1.729 0.131 1.00 93.25 82 TRP A O 1
ATOM 623 N N . ALA A 1 83 ? 5.020 -3.074 -1.174 1.00 93.44 83 ALA A N 1
ATOM 624 C CA . ALA A 1 83 ? 4.279 -4.297 -0.884 1.00 93.44 83 ALA A CA 1
ATOM 625 C C . ALA A 1 83 ? 4.239 -4.613 0.619 1.00 93.44 83 ALA A C 1
ATOM 627 O O . ALA A 1 83 ? 3.176 -4.940 1.151 1.00 93.44 83 ALA A O 1
ATOM 628 N N . ARG A 1 84 ? 5.371 -4.469 1.324 1.00 94.25 84 ARG A N 1
ATOM 629 C CA . ARG A 1 84 ? 5.426 -4.658 2.783 1.00 94.25 84 ARG A CA 1
ATOM 630 C C . ARG A 1 84 ? 4.538 -3.663 3.521 1.00 94.25 84 ARG A C 1
ATOM 632 O O . ARG A 1 84 ? 3.735 -4.088 4.338 1.00 94.25 84 ARG A O 1
ATOM 639 N N . SER A 1 85 ? 4.606 -2.372 3.189 1.00 91.00 85 SER A N 1
ATOM 640 C CA . SER A 1 85 ? 3.768 -1.356 3.842 1.00 91.00 85 SER A CA 1
ATOM 641 C C . SER A 1 85 ? 2.271 -1.586 3.630 1.00 91.00 85 SER A C 1
ATOM 643 O O . SER A 1 85 ? 1.487 -1.342 4.542 1.00 91.00 85 SER A O 1
ATOM 645 N N . VAL A 1 86 ? 1.868 -2.075 2.453 1.00 92.19 86 VAL A N 1
ATOM 646 C CA . VAL A 1 86 ? 0.468 -2.428 2.167 1.00 92.19 86 VAL A CA 1
ATOM 647 C C . VAL A 1 86 ? 0.016 -3.633 2.994 1.00 92.19 86 VAL A C 1
ATOM 649 O O . VAL A 1 86 ? -1.080 -3.609 3.550 1.00 92.19 86 VAL A O 1
ATOM 652 N N . ASN A 1 87 ? 0.854 -4.666 3.107 1.00 92.81 87 ASN A N 1
ATOM 653 C CA . ASN A 1 87 ? 0.541 -5.840 3.923 1.00 92.81 87 ASN A CA 1
ATOM 654 C C . ASN A 1 87 ? 0.479 -5.496 5.419 1.00 92.81 87 ASN A C 1
ATOM 656 O O . ASN A 1 87 ? -0.440 -5.939 6.101 1.00 92.81 87 ASN A O 1
ATOM 660 N N . ASP A 1 88 ? 1.403 -4.669 5.914 1.00 91.25 88 ASP A N 1
ATOM 661 C CA . ASP A 1 88 ? 1.389 -4.206 7.305 1.00 91.25 88 ASP A CA 1
ATOM 662 C C . ASP A 1 88 ? 0.134 -3.368 7.595 1.00 91.25 88 ASP A C 1
ATOM 664 O O . ASP A 1 88 ? -0.481 -3.518 8.650 1.00 91.25 88 ASP A O 1
ATOM 668 N N . PHE A 1 89 ? -0.295 -2.523 6.648 1.00 89.44 89 PHE A N 1
ATOM 669 C CA . PHE A 1 89 ? -1.529 -1.749 6.786 1.00 89.44 89 PHE A CA 1
ATOM 670 C C . PHE A 1 89 ? -2.765 -2.651 6.908 1.00 89.44 89 PHE A C 1
ATOM 672 O O . PHE A 1 89 ? -3.582 -2.445 7.804 1.00 89.44 89 PHE A O 1
ATOM 679 N N . GLU A 1 90 ? -2.887 -3.662 6.044 1.00 89.75 90 GLU A N 1
ATOM 680 C CA . GLU A 1 90 ? -4.002 -4.618 6.074 1.00 89.75 90 GLU A CA 1
ATOM 681 C C . GLU A 1 90 ? -3.999 -5.464 7.357 1.00 89.75 90 GLU A C 1
ATOM 683 O O . GLU A 1 90 ? -5.051 -5.659 7.968 1.00 89.75 90 GLU A O 1
ATOM 688 N N . MET A 1 91 ? -2.820 -5.887 7.823 1.00 90.00 91 MET A N 1
ATOM 689 C CA . MET A 1 91 ? -2.668 -6.636 9.073 1.00 90.00 91 MET A CA 1
ATOM 690 C C . MET A 1 91 ? -3.127 -5.822 10.289 1.00 90.00 91 MET A C 1
ATOM 692 O O . MET A 1 91 ? -3.941 -6.306 11.071 1.00 90.00 91 MET A O 1
ATOM 696 N N . ILE A 1 92 ? -2.670 -4.571 10.424 1.00 86.62 92 ILE A N 1
ATOM 697 C CA . ILE A 1 92 ? -3.087 -3.692 11.530 1.00 86.62 92 ILE A CA 1
ATOM 698 C C . ILE A 1 92 ? -4.579 -3.341 11.426 1.00 86.62 92 ILE A C 1
ATOM 700 O O . ILE A 1 92 ? -5.264 -3.216 12.440 1.00 86.62 92 ILE A O 1
ATOM 704 N N . ALA A 1 93 ? -5.124 -3.223 10.213 1.00 84.38 93 ALA A N 1
ATOM 705 C CA . ALA A 1 93 ? -6.554 -2.995 10.033 1.00 84.38 93 ALA A CA 1
ATOM 706 C C . ALA A 1 93 ? -7.412 -4.183 10.496 1.00 84.38 93 ALA A C 1
ATOM 708 O O . ALA A 1 93 ? -8.503 -3.974 11.031 1.00 84.38 93 ALA A O 1
ATOM 709 N N . ASN A 1 94 ? -6.905 -5.411 10.349 1.00 84.25 94 ASN A N 1
ATOM 710 C CA . ASN A 1 94 ? -7.542 -6.618 10.875 1.00 84.25 94 ASN A CA 1
ATOM 711 C C . ASN A 1 94 ? -7.600 -6.636 12.414 1.00 84.25 94 ASN A C 1
ATOM 713 O O . ASN A 1 94 ? -8.551 -7.170 12.978 1.00 84.25 94 ASN A O 1
ATOM 717 N N . GLU A 1 95 ? -6.624 -6.023 13.093 1.00 83.69 95 GLU A N 1
ATOM 718 C CA . GLU A 1 95 ? -6.596 -5.920 14.562 1.00 83.69 95 GLU A CA 1
ATOM 719 C C . GLU A 1 95 ? -7.670 -4.966 15.116 1.00 83.69 95 GLU A C 1
ATOM 721 O O . GLU A 1 95 ? -8.131 -5.159 16.239 1.00 83.69 95 GLU A O 1
ATOM 726 N N . TYR A 1 96 ? -8.106 -3.967 14.336 1.00 76.88 96 TYR A N 1
ATOM 727 C CA . TYR A 1 96 ? -9.135 -3.002 14.754 1.00 76.88 96 TYR A CA 1
ATOM 728 C C . TYR A 1 96 ? -10.558 -3.580 14.717 1.00 76.88 96 TYR A C 1
ATOM 730 O O . TYR A 1 96 ? -11.409 -3.234 15.533 1.00 76.88 96 TYR A O 1
ATOM 738 N N . GLY A 1 97 ? -10.842 -4.440 13.735 1.00 78.88 97 GLY A N 1
ATOM 739 C CA . GLY A 1 97 ? -12.152 -5.061 13.555 1.00 78.88 97 GLY A CA 1
ATOM 740 C C . GLY A 1 97 ? -12.605 -5.146 12.098 1.00 78.88 97 GLY A C 1
ATOM 741 O O . GLY A 1 97 ? -12.134 -4.418 11.220 1.00 78.88 97 GLY A O 1
ATOM 742 N N . ALA A 1 98 ? -13.574 -6.032 11.851 1.00 79.06 98 ALA A N 1
ATOM 743 C CA . ALA A 1 98 ? -13.985 -6.452 10.509 1.00 79.06 98 ALA A CA 1
ATOM 744 C C . ALA A 1 98 ? -14.386 -5.292 9.576 1.00 79.06 98 ALA A C 1
ATOM 746 O O . ALA A 1 98 ? -13.989 -5.273 8.417 1.00 79.06 98 ALA A O 1
ATOM 747 N N . SER A 1 99 ? -15.105 -4.279 10.073 1.00 77.56 99 SER A N 1
ATOM 748 C CA . SER A 1 99 ? -15.567 -3.162 9.234 1.00 77.56 99 SER A CA 1
ATOM 749 C C . SER A 1 99 ? -14.437 -2.265 8.723 1.00 77.56 99 SER A C 1
ATOM 751 O O . SER A 1 99 ? -14.541 -1.708 7.633 1.00 77.56 99 SER A O 1
ATOM 753 N N . PHE A 1 100 ? -13.367 -2.094 9.506 1.00 78.19 100 PHE A N 1
ATOM 754 C CA . PHE A 1 100 ? -12.198 -1.320 9.081 1.00 78.19 100 PHE A CA 1
ATOM 755 C C . PHE A 1 100 ? -11.287 -2.157 8.186 1.00 78.19 100 PHE A C 1
ATOM 757 O O . PHE A 1 100 ? -10.810 -1.665 7.165 1.00 78.19 100 PHE A O 1
ATOM 764 N N . HIS A 1 101 ? -11.128 -3.442 8.508 1.00 84.69 101 HIS A N 1
ATOM 765 C CA . HIS A 1 101 ? -10.446 -4.399 7.647 1.00 84.69 101 HIS A CA 1
ATOM 766 C C . HIS A 1 101 ? -11.049 -4.444 6.236 1.00 84.69 101 HIS A C 1
ATOM 768 O O . HIS A 1 101 ? -10.309 -4.344 5.261 1.00 84.69 101 HIS A O 1
ATOM 774 N N . ASP A 1 102 ? -12.377 -4.502 6.102 1.00 85.00 102 ASP A N 1
ATOM 775 C CA . ASP A 1 102 ? -13.038 -4.537 4.791 1.00 85.00 102 ASP A CA 1
ATOM 776 C C . ASP A 1 102 ? -12.716 -3.292 3.948 1.00 85.00 102 ASP A C 1
ATOM 778 O O . ASP A 1 102 ? -12.404 -3.410 2.760 1.00 85.00 102 ASP A O 1
ATOM 782 N N . GLN A 1 103 ? -12.700 -2.103 4.561 1.00 82.75 103 GLN A N 1
ATOM 783 C CA . GLN A 1 103 ? -12.314 -0.859 3.881 1.00 82.75 103 GLN A CA 1
ATOM 784 C C . GLN A 1 103 ? -10.852 -0.883 3.422 1.00 82.75 103 GLN A C 1
ATOM 786 O O . GLN A 1 103 ? -10.540 -0.488 2.295 1.00 82.75 103 GLN A O 1
ATOM 791 N N . VAL A 1 104 ? -9.955 -1.367 4.280 1.00 87.25 104 VAL A N 1
ATOM 792 C CA . VAL A 1 104 ? -8.523 -1.441 3.980 1.00 87.25 104 VAL A CA 1
ATOM 793 C C . VAL A 1 104 ? -8.216 -2.518 2.942 1.00 87.25 104 VAL A C 1
ATOM 795 O O . VAL A 1 104 ? -7.361 -2.299 2.085 1.00 87.25 104 VAL A O 1
ATOM 798 N N . SER A 1 105 ? -8.949 -3.631 2.939 1.00 87.69 105 SER A N 1
ATOM 799 C CA . SER A 1 105 ? -8.751 -4.742 2.001 1.00 87.69 105 SER A CA 1
ATOM 800 C C . SER A 1 105 ? -8.937 -4.313 0.539 1.00 87.69 105 SER A C 1
ATOM 802 O O . SER A 1 105 ? -8.154 -4.695 -0.335 1.00 87.69 105 SER A O 1
ATOM 804 N N . GLY A 1 106 ? -9.917 -3.441 0.267 1.00 89.25 106 GLY A N 1
ATOM 805 C CA . GLY A 1 106 ? -10.143 -2.876 -1.063 1.00 89.25 106 GLY A CA 1
ATOM 806 C C . GLY A 1 106 ? -8.963 -2.023 -1.532 1.00 89.25 106 GLY A C 1
ATOM 807 O O . GLY A 1 106 ? -8.476 -2.194 -2.652 1.00 89.25 106 GLY A O 1
ATOM 808 N N . TYR A 1 107 ? -8.449 -1.164 -0.647 1.00 86.50 107 TYR A N 1
ATOM 809 C CA . TYR A 1 107 ? -7.244 -0.379 -0.914 1.00 86.50 107 TYR A CA 1
ATOM 810 C C . TYR A 1 107 ? -6.024 -1.284 -1.131 1.00 86.50 107 TYR A C 1
ATOM 812 O O . TYR A 1 107 ? -5.323 -1.137 -2.131 1.00 86.50 107 TYR A O 1
ATOM 820 N N . ALA A 1 108 ? -5.789 -2.256 -0.247 1.00 90.75 108 ALA A N 1
ATOM 821 C CA . ALA A 1 108 ? -4.651 -3.166 -0.337 1.00 90.75 108 ALA A CA 1
ATOM 822 C C . ALA A 1 108 ? -4.660 -3.967 -1.645 1.00 90.75 108 ALA A C 1
ATOM 824 O O . ALA A 1 108 ? -3.619 -4.114 -2.290 1.00 90.75 108 ALA A O 1
ATOM 825 N N . LYS A 1 109 ? -5.838 -4.421 -2.091 1.00 92.56 109 LYS A N 1
ATOM 826 C CA . LYS A 1 109 ? -6.009 -5.067 -3.396 1.00 92.56 109 LYS A CA 1
ATOM 827 C C . LYS A 1 109 ? -5.598 -4.144 -4.546 1.00 92.56 109 LYS A C 1
ATOM 829 O O . LYS A 1 109 ? -4.776 -4.548 -5.365 1.00 92.56 109 LYS A O 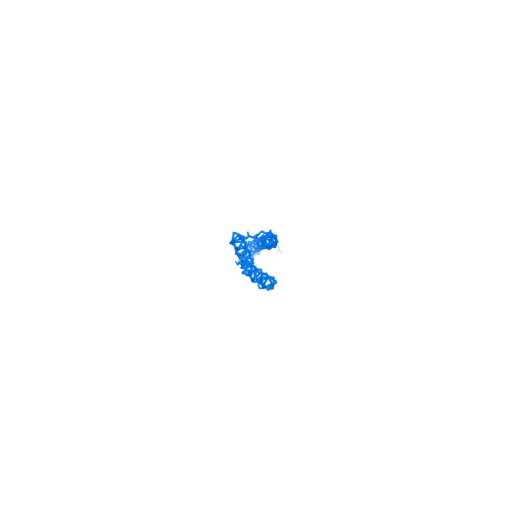1
ATOM 834 N N . GLN A 1 110 ? -6.101 -2.909 -4.572 1.00 92.31 110 GLN A N 1
ATOM 835 C CA . GLN A 1 110 ? -5.746 -1.937 -5.611 1.00 92.31 110 GLN A CA 1
ATOM 836 C C . GLN A 1 110 ? -4.236 -1.650 -5.628 1.00 92.31 110 GLN A C 1
ATOM 838 O O . GLN A 1 110 ? -3.622 -1.596 -6.690 1.00 92.31 110 GLN A O 1
ATOM 843 N N . GLN A 1 111 ? -3.607 -1.500 -4.459 1.00 92.06 111 GLN A N 1
ATOM 844 C CA . GLN A 1 111 ? -2.163 -1.268 -4.381 1.00 92.06 111 GLN A CA 1
ATOM 845 C C . GLN A 1 111 ? -1.358 -2.472 -4.898 1.00 92.06 111 GLN A C 1
ATOM 847 O O . GLN A 1 111 ? -0.374 -2.285 -5.610 1.00 92.06 111 GLN A O 1
ATOM 852 N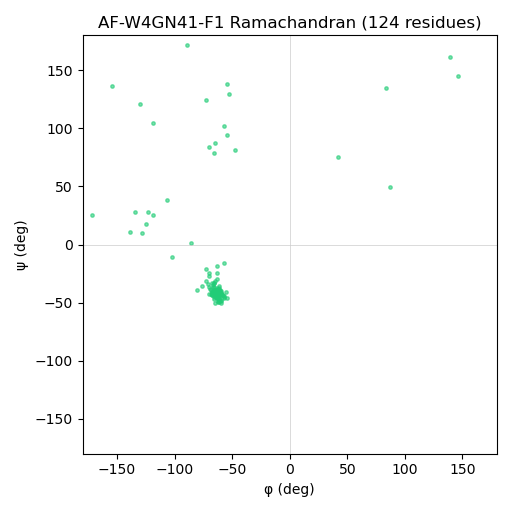 N . ARG A 1 112 ? -1.784 -3.708 -4.598 1.00 93.12 112 ARG A N 1
ATOM 853 C CA . ARG A 1 112 ? -1.151 -4.933 -5.126 1.00 93.12 112 ARG A CA 1
ATOM 854 C C . ARG A 1 112 ? -1.231 -5.013 -6.650 1.00 93.12 112 ARG A C 1
ATOM 856 O O . ARG A 1 112 ? -0.249 -5.404 -7.277 1.00 93.12 112 ARG A O 1
ATOM 863 N N . GLU A 1 113 ? -2.360 -4.624 -7.238 1.00 93.75 113 GLU A N 1
ATOM 864 C CA . GLU A 1 113 ? -2.522 -4.537 -8.695 1.00 93.75 113 GLU A CA 1
ATOM 865 C C . GLU A 1 113 ? -1.545 -3.514 -9.298 1.00 93.75 113 GLU A C 1
ATOM 867 O O . GLU A 1 113 ? -0.825 -3.839 -10.244 1.00 93.75 113 GLU A O 1
ATOM 872 N N . SER A 1 114 ? -1.420 -2.325 -8.695 1.00 91.38 114 SER A N 1
ATOM 873 C CA . SER A 1 114 ? -0.449 -1.312 -9.133 1.00 91.38 114 SER A CA 1
ATOM 874 C C . SER A 1 114 ? 1.005 -1.782 -9.008 1.00 91.38 114 SER A C 1
ATOM 876 O O . SER A 1 114 ? 1.800 -1.561 -9.921 1.00 91.38 114 SER A O 1
ATOM 878 N N . ILE A 1 115 ? 1.364 -2.465 -7.913 1.00 91.31 115 ILE A N 1
ATOM 879 C CA . ILE A 1 115 ? 2.702 -3.048 -7.720 1.00 91.31 115 ILE A CA 1
ATOM 880 C C . ILE A 1 115 ? 2.990 -4.102 -8.793 1.00 91.31 115 ILE A C 1
ATOM 882 O O . ILE A 1 115 ? 4.091 -4.131 -9.351 1.00 91.31 115 ILE A O 1
ATOM 886 N N . ALA A 1 116 ? 2.018 -4.970 -9.090 1.00 92.56 116 ALA A N 1
ATOM 887 C CA . ALA A 1 116 ? 2.159 -6.008 -10.105 1.00 92.56 116 ALA A CA 1
ATOM 888 C C . ALA A 1 116 ? 2.381 -5.404 -11.498 1.00 92.56 116 ALA A C 1
ATOM 890 O O . ALA A 1 116 ? 3.284 -5.843 -12.215 1.00 92.56 116 ALA A O 1
ATOM 891 N N . GLU A 1 117 ? 1.626 -4.362 -11.847 1.00 91.88 117 GLU A N 1
ATOM 892 C CA . GLU A 1 117 ? 1.787 -3.664 -13.121 1.00 91.88 117 GLU A CA 1
ATOM 893 C C . GLU A 1 117 ? 3.144 -2.959 -13.213 1.00 91.88 117 GLU A C 1
ATOM 895 O O . GLU A 1 117 ? 3.877 -3.150 -14.182 1.00 91.88 117 GLU A O 1
ATOM 900 N N . MET A 1 118 ? 3.559 -2.231 -12.174 1.00 88.50 118 MET A N 1
ATOM 901 C CA . MET A 1 118 ? 4.883 -1.601 -12.162 1.00 88.50 118 MET A CA 1
ATOM 902 C C . MET A 1 118 ? 6.013 -2.635 -12.243 1.00 88.50 118 MET A C 1
ATOM 904 O O . MET A 1 118 ? 7.003 -2.420 -12.941 1.00 88.50 118 MET A O 1
ATOM 908 N N . THR A 1 119 ? 5.848 -3.788 -11.588 1.00 89.69 119 THR A N 1
ATOM 909 C CA . THR A 1 119 ? 6.783 -4.919 -11.681 1.00 89.69 119 THR A CA 1
ATOM 910 C C . THR A 1 119 ? 6.872 -5.462 -13.109 1.00 89.69 119 THR A C 1
ATOM 912 O O . THR A 1 119 ? 7.955 -5.856 -13.547 1.00 89.69 119 THR A O 1
ATOM 915 N N . ARG A 1 120 ? 5.751 -5.506 -13.841 1.00 89.06 120 ARG A N 1
ATOM 916 C CA . ARG A 1 120 ? 5.723 -5.896 -15.256 1.00 89.06 120 ARG A CA 1
ATOM 917 C C . ARG A 1 120 ? 6.490 -4.884 -16.106 1.00 89.06 120 ARG A C 1
ATOM 919 O O . ARG A 1 120 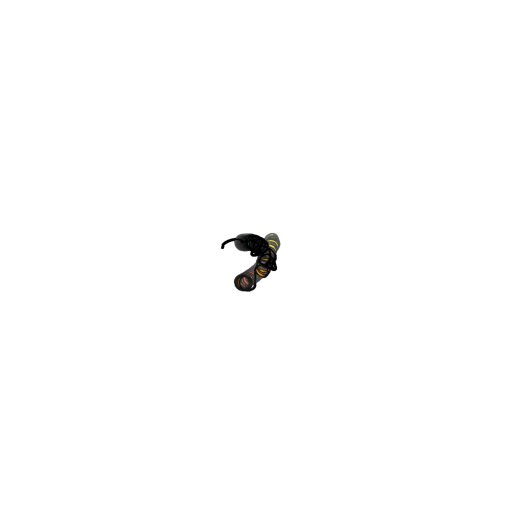? 7.404 -5.287 -16.820 1.00 89.06 120 ARG A O 1
ATOM 926 N N . LEU A 1 121 ? 6.200 -3.592 -15.944 1.00 85.88 121 LEU A N 1
ATOM 927 C CA . LEU A 1 121 ? 6.849 -2.511 -16.694 1.00 85.88 121 LEU A CA 1
ATOM 928 C C . LEU A 1 121 ? 8.375 -2.525 -16.524 1.00 85.88 121 LEU A C 1
ATOM 930 O O . LEU A 1 121 ? 9.107 -2.483 -17.507 1.00 85.88 121 LEU A O 1
ATOM 934 N N . ILE A 1 122 ? 8.892 -2.677 -15.299 1.00 82.44 122 ILE A N 1
ATOM 935 C CA . ILE A 1 122 ? 10.353 -2.697 -15.090 1.00 82.44 122 ILE A CA 1
ATOM 936 C C . ILE A 1 122 ? 11.037 -3.953 -15.646 1.00 82.44 122 ILE A C 1
ATOM 938 O O . ILE A 1 122 ? 12.233 -3.916 -15.921 1.00 82.44 122 ILE A O 1
ATOM 942 N N . LYS A 1 123 ? 10.315 -5.075 -15.793 1.00 80.31 123 LYS A N 1
ATOM 943 C CA . LYS A 1 123 ? 10.851 -6.287 -16.434 1.00 80.31 123 LYS A CA 1
ATOM 944 C C . LYS A 1 123 ? 10.970 -6.111 -17.942 1.00 80.31 123 LYS A C 1
ATOM 946 O O . LYS A 1 123 ? 11.876 -6.687 -18.526 1.00 80.31 123 LYS A O 1
ATOM 951 N N . GLU A 1 124 ? 10.082 -5.327 -18.545 1.00 77.44 124 GLU A N 1
ATOM 952 C CA . GLU A 1 124 ? 10.131 -4.972 -19.969 1.00 77.44 124 GLU A CA 1
ATOM 953 C C . GLU A 1 124 ? 11.265 -3.982 -20.280 1.00 77.44 124 GLU A C 1
ATOM 955 O O . GLU A 1 124 ? 11.739 -3.931 -21.408 1.00 77.44 124 GLU A O 1
ATOM 960 N N . HIS A 1 125 ? 11.747 -3.252 -19.269 1.00 65.69 125 HIS A N 1
ATOM 961 C CA . HIS A 1 125 ? 12.931 -2.388 -19.341 1.00 65.69 125 HIS A CA 1
ATOM 962 C C . HIS A 1 125 ? 14.273 -3.113 -19.087 1.00 65.69 125 HIS A C 1
ATOM 964 O O . HIS A 1 125 ? 15.313 -2.453 -19.044 1.00 65.69 125 HIS A O 1
ATOM 970 N N . LYS A 1 126 ? 14.268 -4.433 -18.861 1.00 56.16 126 LYS A N 1
ATOM 971 C CA . LYS A 1 126 ? 15.468 -5.239 -18.582 1.00 56.16 126 LYS A CA 1
ATOM 972 C C . LYS A 1 126 ? 16.087 -5.795 -19.861 1.00 56.16 126 LYS A C 1
ATOM 974 O O . LYS A 1 126 ? 17.336 -5.807 -19.922 1.00 56.16 126 LYS A O 1
#